Protein AF-W1Y873-F1 (afdb_monomer)

pLDDT: mean 76.22, std 14.28, range [38.91, 92.69]

Foldseek 3Di:
DDDDKDKDWDWDDDPPDIDIFIDIDNDPVVRVVVRVVSRVVVVVVVVVVVVVVVVVVVVVPVPPDPDPDDPPPPDPPDDDDDDADADDPVVQVVVCVVVVHPDGWHQHPVVSDIDD

Nearest PDB structures (foldseek):
  4hei-assembly1_A  TM=8.839E-01  e=2.328E-02  Vibrio cholerae O1 biovar El Tor str. N16961
  4wpy-assembly1_A-2  TM=5.599E-01  e=4.696E+00  Mycobacterium tuberculosis H37Rv
  4uc9-assembly4_D  TM=4.664E-01  e=4.409E+00  Human respiratory syncytial virus A2
  3vr4-assembly1_G  TM=3.375E-01  e=3.885E+00  Enterococcus hirae
  9brq-assembly1_7  TM=3.270E-01  e=3.885E+00  Mus musculus

Sequence (116 aa):
VVKDKSTIELTCFVDKIVLRGVETNDDMYAAIDLVIDKIVRQIHKHKTRLAKRFKKQEAFHPEALAAPVEEETIEVVKRKRFAVRPMDVEEAILQMNLIGHDFFMFFNAETESMNV

Radius of gyration: 30.74 Å; Cα contacts (8 Å, |Δi|>4): 98; chains: 1; bounding box: 72×43×72 Å

Organism: NCBI:txid408170

Mean predicted aligned error: 18.57 Å

Solvent-accessible surface area (backbone atoms only — not comparable to full-atom values): 7374 Å² total; per-residue (Å²): 131,94,77,60,74,41,69,50,77,49,78,47,82,53,98,92,45,78,47,76,32,77,34,73,27,71,46,62,67,64,28,51,55,53,34,50,51,50,47,52,51,49,50,52,53,51,52,53,51,49,53,49,50,54,50,52,61,55,56,76,53,87,80,73,89,83,71,77,97,65,82,84,71,83,72,82,88,73,86,84,86,75,89,79,57,74,39,52,72,69,58,49,52,53,53,24,62,75,72,69,48,99,69,51,79,41,29,32,63,88,74,77,40,82,46,103

Structure (mmCIF, N/CA/C/O backbone):
data_AF-W1Y873-F1
#
_entry.id   AF-W1Y873-F1
#
loop_
_atom_site.group_PDB
_atom_site.id
_atom_site.type_symbol
_atom_site.label_atom_id
_atom_site.label_alt_id
_atom_site.label_comp_id
_atom_site.label_asym_id
_atom_site.label_entity_id
_atom_site.label_seq_id
_atom_site.pdbx_PDB_ins_code
_atom_site.Cartn_x
_atom_site.Cartn_y
_atom_site.Cartn_z
_atom_site.occupancy
_atom_site.B_iso_or_equiv
_atom_site.auth_seq_id
_atom_site.auth_comp_id
_atom_site.auth_asym_id
_atom_site.auth_atom_id
_atom_site.pdbx_PDB_model_num
ATOM 1 N N . VAL A 1 1 ? 30.327 8.041 -31.253 1.00 42.03 1 VAL A N 1
ATOM 2 C CA . VAL A 1 1 ? 28.902 8.415 -31.097 1.00 42.03 1 VAL A CA 1
ATOM 3 C C . VAL A 1 1 ? 28.195 7.198 -30.529 1.00 42.03 1 VAL A C 1
ATOM 5 O O . VAL A 1 1 ? 28.066 6.221 -31.248 1.00 42.03 1 VAL A O 1
ATOM 8 N N . VAL A 1 2 ? 27.879 7.193 -29.232 1.00 49.47 2 VAL A N 1
ATOM 9 C CA . VAL A 1 2 ? 27.252 6.039 -28.561 1.00 49.47 2 VAL A CA 1
ATOM 10 C C . VAL A 1 2 ? 25.743 6.096 -28.834 1.00 49.47 2 VAL A C 1
ATOM 12 O O . VAL A 1 2 ? 24.996 6.736 -28.104 1.00 49.47 2 VAL A O 1
ATOM 15 N N . LYS A 1 3 ? 25.350 5.522 -29.970 1.00 62.31 3 LYS A N 1
ATOM 16 C CA . LYS A 1 3 ? 23.999 5.066 -30.337 1.00 62.31 3 LYS A CA 1
ATOM 17 C C . LYS A 1 3 ? 24.037 3.560 -30.029 1.00 62.31 3 LYS A C 1
ATOM 19 O O . LYS A 1 3 ? 25.010 2.937 -30.430 1.00 62.31 3 LYS A O 1
ATOM 24 N N . ASP A 1 4 ? 23.229 2.940 -29.181 1.00 66.19 4 ASP A N 1
ATOM 25 C CA . ASP A 1 4 ? 21.780 2.990 -29.046 1.00 66.19 4 ASP A CA 1
ATOM 26 C C . ASP A 1 4 ? 21.431 2.515 -27.627 1.00 66.19 4 ASP A C 1
ATOM 28 O O . ASP A 1 4 ? 21.537 1.333 -27.335 1.00 66.19 4 ASP A O 1
ATOM 32 N N . LYS A 1 5 ? 21.080 3.418 -26.707 1.00 70.00 5 LYS A N 1
ATOM 33 C CA . LYS A 1 5 ? 20.567 3.022 -25.386 1.00 70.00 5 LYS A CA 1
ATOM 34 C C . LYS A 1 5 ? 19.162 3.563 -25.224 1.00 70.00 5 LYS A C 1
ATOM 36 O O . LYS A 1 5 ? 18.971 4.749 -24.950 1.00 70.00 5 LYS A O 1
ATOM 41 N N . SER A 1 6 ? 18.182 2.695 -25.414 1.00 76.12 6 SER A N 1
ATOM 42 C CA . SER A 1 6 ? 16.776 2.987 -25.181 1.00 76.12 6 SER A CA 1
ATOM 43 C C . SER A 1 6 ? 16.507 2.943 -23.682 1.00 76.12 6 SER A C 1
ATOM 45 O O . SER A 1 6 ? 16.679 1.916 -23.031 1.00 76.12 6 SER A O 1
ATOM 47 N N . THR A 1 7 ? 16.105 4.082 -23.122 1.00 83.25 7 THR A N 1
ATOM 48 C CA . THR A 1 7 ? 15.682 4.178 -21.722 1.00 83.25 7 THR A CA 1
ATOM 49 C C . THR A 1 7 ? 14.170 4.305 -21.677 1.00 83.25 7 THR A C 1
ATOM 51 O O . THR A 1 7 ? 13.614 5.225 -22.274 1.00 83.25 7 THR A O 1
ATOM 54 N N . ILE A 1 8 ? 13.515 3.377 -20.988 1.00 85.25 8 ILE A N 1
ATOM 55 C CA . ILE A 1 8 ? 12.066 3.339 -20.810 1.00 85.25 8 ILE A CA 1
ATOM 56 C C . ILE A 1 8 ? 11.762 3.661 -19.354 1.00 85.25 8 ILE A C 1
ATOM 58 O O . ILE A 1 8 ? 12.303 3.047 -18.433 1.00 85.25 8 ILE A O 1
ATOM 62 N N . GLU A 1 9 ? 10.869 4.623 -19.163 1.00 88.69 9 GLU A N 1
ATOM 63 C CA . GLU A 1 9 ? 10.326 4.988 -17.866 1.00 88.69 9 GLU A CA 1
ATOM 64 C C . GLU A 1 9 ? 8.824 4.721 -17.856 1.00 88.69 9 GLU A C 1
ATOM 66 O O . GLU A 1 9 ? 8.082 5.212 -18.706 1.00 88.69 9 GLU A O 1
ATOM 71 N N . LEU A 1 10 ? 8.376 3.944 -16.874 1.00 88.00 10 LEU A N 1
ATOM 72 C CA . LEU A 1 10 ? 6.980 3.586 -16.704 1.00 88.00 10 LEU A CA 1
ATOM 73 C C . LEU A 1 10 ? 6.560 3.910 -15.274 1.00 88.00 10 LEU A C 1
ATOM 75 O O . LEU A 1 10 ? 7.106 3.378 -14.304 1.00 88.00 10 LEU A O 1
ATOM 79 N N . THR A 1 11 ? 5.591 4.816 -15.159 1.00 90.06 11 THR A N 1
ATOM 80 C CA . THR A 1 11 ? 4.989 5.224 -13.889 1.00 90.06 11 THR A CA 1
ATOM 81 C C . THR A 1 11 ? 3.507 4.872 -13.914 1.00 90.06 11 THR A C 1
ATOM 83 O O . THR A 1 11 ? 2.758 5.395 -14.735 1.00 90.06 11 THR A O 1
ATOM 86 N N . CYS A 1 12 ? 3.082 3.992 -13.012 1.00 86.69 12 CYS A N 1
ATOM 87 C CA . CYS A 1 12 ? 1.684 3.623 -12.822 1.00 86.69 12 CYS A CA 1
ATOM 88 C C . CYS A 1 12 ? 1.167 4.188 -11.501 1.00 86.69 12 CYS A C 1
ATOM 90 O O . CYS A 1 12 ? 1.754 3.966 -10.439 1.00 86.69 12 CYS A O 1
ATOM 92 N N . PHE A 1 13 ? 0.023 4.861 -11.569 1.00 86.44 13 PHE A N 1
ATOM 93 C CA . PHE A 1 13 ? -0.724 5.320 -10.406 1.00 86.44 13 PHE A CA 1
ATOM 94 C C . PHE A 1 13 ? -1.872 4.341 -10.156 1.00 86.44 13 PHE A C 1
ATOM 96 O O . PHE A 1 13 ? -2.758 4.211 -10.997 1.00 86.44 13 PHE A O 1
ATOM 103 N N . VAL A 1 14 ? -1.846 3.631 -9.028 1.00 81.25 14 VAL A N 1
ATOM 104 C CA . VAL A 1 14 ? -2.926 2.719 -8.619 1.00 81.25 14 VAL A CA 1
ATOM 105 C C . VAL A 1 14 ? -3.397 3.144 -7.236 1.00 81.25 14 VAL A C 1
ATOM 107 O O . VAL A 1 14 ? -2.657 2.988 -6.265 1.00 81.25 14 VAL A O 1
ATOM 110 N N . ASP A 1 15 ? -4.605 3.701 -7.151 1.00 78.88 15 ASP A N 1
ATOM 111 C CA . ASP A 1 15 ? -5.212 4.310 -5.958 1.00 78.88 15 ASP A CA 1
ATOM 112 C C . ASP A 1 15 ? -4.239 5.165 -5.123 1.00 78.88 15 ASP A C 1
ATOM 114 O O . ASP A 1 15 ? -4.079 6.361 -5.350 1.00 78.88 15 ASP A O 1
ATOM 118 N N . LYS A 1 16 ? -3.585 4.549 -4.131 1.00 76.50 16 LYS A N 1
ATOM 119 C CA . LYS A 1 16 ? -2.682 5.189 -3.158 1.00 76.50 16 LYS A CA 1
ATOM 120 C C . LYS A 1 16 ? -1.217 4.766 -3.308 1.00 76.50 16 LYS A C 1
ATOM 122 O O . LYS A 1 16 ? -0.395 5.072 -2.443 1.00 76.50 16 LYS A O 1
ATOM 127 N N . ILE A 1 17 ? -0.882 4.004 -4.344 1.00 79.88 17 ILE A N 1
ATOM 128 C CA . ILE A 1 17 ? 0.452 3.454 -4.578 1.00 79.88 17 ILE A CA 1
ATOM 129 C C . ILE A 1 17 ? 0.951 3.949 -5.933 1.00 79.88 17 ILE A C 1
ATOM 131 O O . ILE A 1 17 ? 0.298 3.777 -6.959 1.00 79.88 17 ILE A O 1
ATOM 135 N N . VAL A 1 18 ? 2.146 4.533 -5.921 1.00 87.50 18 VAL A N 1
ATOM 136 C CA . VAL A 1 18 ? 2.876 4.905 -7.132 1.00 87.50 18 VAL A CA 1
ATOM 137 C C . VAL A 1 18 ? 3.910 3.820 -7.403 1.00 87.50 18 VAL A C 1
ATOM 139 O O . VAL A 1 18 ? 4.773 3.560 -6.561 1.00 87.50 18 VAL A O 1
ATOM 142 N N . LEU A 1 19 ? 3.798 3.166 -8.555 1.00 87.38 19 LEU A N 1
ATOM 143 C CA . LEU A 1 19 ? 4.752 2.172 -9.037 1.00 87.38 19 LEU A CA 1
ATOM 144 C C . LEU A 1 19 ? 5.591 2.817 -10.135 1.00 87.38 19 LEU A C 1
ATOM 146 O O . LEU A 1 19 ? 5.041 3.370 -11.084 1.00 87.38 19 LEU A O 1
ATOM 150 N N . ARG A 1 20 ? 6.917 2.764 -10.003 1.00 88.88 20 ARG A N 1
ATOM 151 C CA . ARG A 1 20 ? 7.857 3.336 -10.976 1.00 88.88 20 ARG A CA 1
ATOM 152 C C . ARG A 1 20 ? 8.898 2.294 -11.352 1.00 88.88 20 ARG A C 1
ATOM 154 O O . ARG A 1 20 ? 9.509 1.678 -10.473 1.00 88.88 20 ARG A O 1
ATOM 161 N N . GLY A 1 21 ? 9.102 2.122 -12.650 1.00 88.06 21 GLY A N 1
ATOM 162 C CA . GLY A 1 21 ? 10.135 1.279 -13.237 1.00 88.06 21 GLY A CA 1
ATOM 163 C C . GLY A 1 21 ? 10.913 2.070 -14.279 1.00 88.06 21 GLY A C 1
ATOM 164 O O . GLY A 1 21 ? 10.318 2.697 -15.147 1.00 88.06 21 GLY A O 1
ATOM 165 N N . VAL A 1 22 ? 12.240 2.045 -14.171 1.00 88.88 22 VAL A N 1
ATOM 166 C CA . VAL A 1 22 ? 13.153 2.589 -15.181 1.00 88.88 22 VAL A CA 1
ATOM 167 C C . VAL A 1 22 ? 14.068 1.457 -15.620 1.00 88.88 22 VAL A C 1
ATOM 169 O O . VAL A 1 22 ? 14.629 0.761 -14.760 1.00 88.88 22 VAL A O 1
ATOM 172 N N . GLU A 1 23 ? 14.201 1.276 -16.928 1.00 88.62 23 GLU A N 1
ATOM 173 C CA . GLU A 1 23 ? 15.212 0.410 -17.531 1.00 88.62 23 GLU A CA 1
ATOM 174 C C . GLU A 1 23 ? 15.902 1.103 -18.689 1.00 88.62 23 GLU A C 1
ATOM 176 O O . GLU A 1 23 ? 15.287 1.866 -19.429 1.00 88.62 23 GLU A O 1
ATOM 181 N N . THR A 1 24 ? 17.176 0.774 -18.862 1.00 87.31 24 THR A N 1
ATOM 182 C CA . THR A 1 24 ? 17.968 1.167 -20.021 1.00 87.31 24 THR A CA 1
ATOM 183 C C . THR A 1 24 ? 18.510 -0.094 -20.662 1.00 87.31 24 THR A C 1
ATOM 185 O O . THR A 1 24 ? 19.181 -0.878 -19.992 1.00 87.31 24 THR A O 1
ATOM 188 N N . ASN A 1 25 ? 18.231 -0.285 -21.946 1.00 87.38 25 ASN A N 1
ATOM 189 C CA . ASN A 1 25 ? 18.737 -1.418 -22.705 1.00 87.38 25 ASN A CA 1
ATOM 190 C C . ASN A 1 25 ? 19.083 -1.002 -24.136 1.00 87.38 25 ASN A C 1
ATOM 192 O O . ASN A 1 25 ? 18.711 0.087 -24.577 1.00 87.38 25 ASN A O 1
ATOM 196 N N . ASP A 1 26 ? 19.796 -1.868 -24.843 1.00 84.81 26 ASP A N 1
ATOM 197 C CA . ASP A 1 26 ? 20.213 -1.605 -26.221 1.00 84.81 26 ASP A CA 1
ATOM 198 C C . ASP A 1 26 ? 19.079 -1.918 -27.228 1.00 84.81 26 ASP A C 1
ATOM 200 O O . ASP A 1 26 ? 19.005 -1.308 -28.291 1.00 84.81 26 ASP A O 1
ATOM 204 N N . ASP A 1 27 ? 18.140 -2.805 -26.860 1.00 85.56 27 ASP A N 1
ATOM 205 C CA . ASP A 1 27 ? 16.910 -3.111 -27.609 1.00 85.56 27 ASP A CA 1
ATOM 206 C C . ASP A 1 27 ? 15.658 -2.626 -26.853 1.00 85.56 27 ASP A C 1
ATOM 208 O O . ASP A 1 27 ? 15.460 -2.923 -25.669 1.00 85.56 27 ASP A O 1
ATOM 212 N N . MET A 1 28 ? 14.791 -1.887 -27.554 1.00 81.88 28 MET A N 1
ATOM 213 C CA . MET A 1 28 ? 13.539 -1.349 -27.022 1.00 81.88 28 MET A CA 1
ATOM 214 C C . MET A 1 28 ? 12.596 -2.460 -26.553 1.00 81.88 28 MET A C 1
ATOM 216 O O . MET A 1 28 ? 12.003 -2.328 -25.484 1.00 81.88 28 MET A O 1
ATOM 220 N N . TYR A 1 29 ? 12.453 -3.547 -27.314 1.00 87.75 29 TYR A N 1
ATOM 221 C CA . TYR A 1 29 ? 11.520 -4.619 -26.950 1.00 87.75 29 TYR A CA 1
ATOM 222 C C . TYR A 1 29 ? 11.993 -5.363 -25.700 1.00 87.75 29 TYR A C 1
ATOM 224 O O . TYR A 1 29 ? 11.219 -5.544 -24.761 1.00 87.75 29 TYR A O 1
ATOM 232 N N . ALA A 1 30 ? 13.293 -5.659 -25.619 1.00 87.75 30 ALA A N 1
ATOM 233 C CA . ALA A 1 30 ? 13.895 -6.219 -24.414 1.00 87.75 30 ALA A CA 1
ATOM 234 C C . ALA A 1 30 ? 13.758 -5.282 -23.198 1.00 87.75 30 ALA A C 1
ATOM 236 O O . ALA A 1 30 ? 13.560 -5.743 -22.073 1.00 87.75 30 ALA A O 1
ATOM 237 N N . ALA A 1 31 ? 13.845 -3.962 -23.393 1.00 88.00 31 ALA A N 1
ATOM 238 C CA . ALA A 1 31 ? 13.606 -2.999 -22.320 1.00 88.00 31 ALA A CA 1
ATOM 239 C C . ALA A 1 31 ? 12.145 -3.019 -21.831 1.00 88.00 31 ALA A C 1
ATOM 241 O O . ALA A 1 31 ? 11.920 -2.920 -20.626 1.00 88.00 31 ALA A O 1
ATOM 242 N N . ILE A 1 32 ? 11.161 -3.181 -22.725 1.00 88.62 32 ILE A N 1
ATOM 243 C CA . ILE A 1 32 ? 9.737 -3.264 -22.354 1.00 88.62 32 ILE A CA 1
ATOM 244 C C . ILE A 1 32 ? 9.493 -4.476 -21.453 1.00 88.62 32 ILE A C 1
ATOM 246 O O . ILE A 1 32 ? 8.913 -4.321 -20.375 1.00 88.62 32 ILE A O 1
ATOM 250 N N . ASP A 1 33 ? 9.988 -5.648 -21.846 1.00 90.69 33 ASP A N 1
ATOM 251 C CA . ASP A 1 33 ? 9.798 -6.884 -21.081 1.00 90.69 33 ASP A CA 1
ATOM 252 C C . ASP A 1 33 ? 10.406 -6.776 -19.672 1.00 90.69 33 ASP A C 1
ATOM 254 O O . ASP A 1 33 ? 9.761 -7.106 -18.673 1.00 90.69 33 ASP A O 1
ATOM 258 N N . LEU A 1 34 ? 11.612 -6.207 -19.561 1.00 90.38 34 LEU A N 1
ATOM 259 C CA . LEU A 1 34 ? 12.277 -5.992 -18.270 1.00 90.38 34 LEU A CA 1
ATOM 260 C C . LEU A 1 34 ? 11.530 -4.994 -17.369 1.00 90.38 34 LEU A C 1
ATOM 262 O O . LEU A 1 34 ? 11.436 -5.196 -16.151 1.00 90.38 34 LEU A O 1
ATOM 266 N N . VAL A 1 35 ? 10.972 -3.922 -17.941 1.00 91.69 35 VAL A N 1
ATOM 267 C CA . VAL A 1 35 ? 10.162 -2.955 -17.182 1.00 91.69 35 VAL A CA 1
ATOM 268 C C . VAL A 1 35 ? 8.873 -3.606 -16.682 1.00 91.69 35 VAL A C 1
ATOM 270 O O . VAL A 1 35 ? 8.508 -3.405 -15.518 1.00 91.69 35 VAL A O 1
ATOM 273 N N . ILE A 1 36 ? 8.206 -4.412 -17.513 1.00 90.81 36 ILE A N 1
ATOM 274 C CA . ILE A 1 36 ? 7.000 -5.154 -17.119 1.00 90.81 36 ILE A CA 1
ATOM 275 C C . ILE A 1 36 ? 7.321 -6.083 -15.943 1.00 90.81 36 ILE A C 1
ATOM 277 O O . ILE A 1 36 ? 6.633 -6.032 -14.918 1.00 90.81 36 ILE A O 1
ATOM 281 N N . ASP A 1 37 ? 8.414 -6.842 -16.018 1.00 92.69 37 ASP A N 1
ATOM 282 C CA . ASP A 1 37 ? 8.869 -7.716 -14.932 1.00 92.69 37 ASP A CA 1
ATOM 283 C C . ASP A 1 37 ? 9.140 -6.951 -13.626 1.00 92.69 37 ASP A C 1
ATOM 285 O O . ASP A 1 37 ? 8.751 -7.397 -12.535 1.00 92.69 37 ASP A O 1
ATOM 289 N N . LYS A 1 38 ? 9.766 -5.767 -13.704 1.00 90.62 38 LYS A N 1
ATOM 290 C CA . LYS A 1 38 ? 9.971 -4.886 -12.540 1.00 90.62 38 LYS A CA 1
ATOM 291 C C . LYS A 1 38 ? 8.644 -4.478 -11.897 1.00 90.62 38 LYS A C 1
ATOM 293 O O . LYS A 1 38 ? 8.524 -4.549 -10.668 1.00 90.62 38 LYS A O 1
ATOM 298 N N . ILE A 1 39 ? 7.649 -4.087 -12.691 1.00 91.00 39 ILE A N 1
ATOM 299 C CA . ILE A 1 39 ? 6.330 -3.676 -12.189 1.00 91.00 39 ILE A CA 1
ATOM 300 C C . ILE A 1 39 ? 5.572 -4.863 -11.589 1.00 91.00 39 ILE A C 1
ATOM 302 O O . ILE A 1 39 ? 5.059 -4.757 -10.473 1.00 91.00 39 ILE A O 1
ATOM 306 N N . VAL A 1 40 ? 5.569 -6.024 -12.249 1.00 91.62 40 VAL A N 1
ATOM 30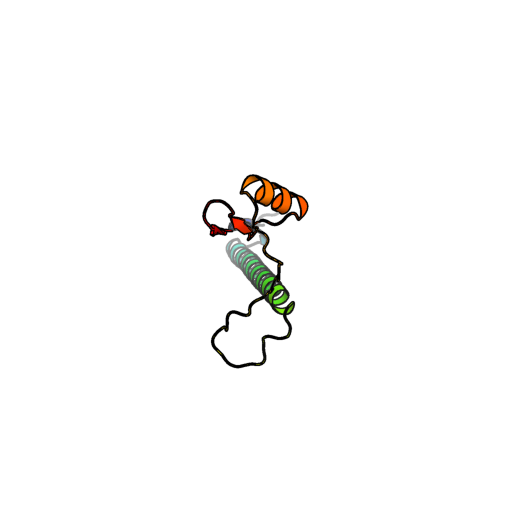7 C CA . VAL A 1 40 ? 4.925 -7.247 -11.739 1.00 91.62 40 VAL A CA 1
ATOM 308 C C . VAL A 1 40 ? 5.530 -7.667 -10.395 1.00 91.62 40 VAL A C 1
ATOM 310 O O . VAL A 1 40 ? 4.802 -7.983 -9.446 1.00 91.62 40 VAL A O 1
ATOM 313 N N . ARG A 1 41 ? 6.860 -7.598 -10.247 1.00 90.44 41 ARG A N 1
ATOM 314 C CA . ARG A 1 41 ? 7.529 -7.845 -8.956 1.00 90.44 41 ARG A CA 1
ATOM 315 C C . ARG A 1 41 ? 7.109 -6.841 -7.887 1.00 90.44 41 ARG A C 1
ATOM 317 O O . ARG A 1 41 ? 6.884 -7.243 -6.741 1.00 90.44 41 ARG A O 1
ATOM 324 N N . GLN A 1 42 ? 6.987 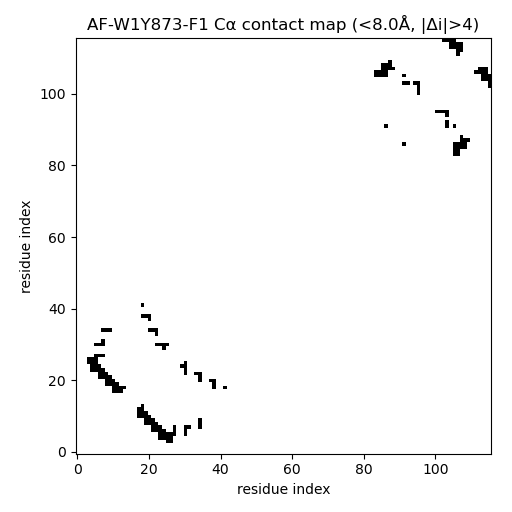-5.556 -8.230 1.00 88.31 42 GLN A N 1
ATOM 325 C CA . GLN A 1 42 ? 6.481 -4.555 -7.292 1.00 88.31 42 GLN A CA 1
ATOM 326 C C . GLN A 1 42 ? 5.042 -4.885 -6.864 1.00 88.31 42 GLN A C 1
ATOM 328 O O . GLN A 1 42 ? 4.769 -4.914 -5.663 1.00 88.31 42 GLN A O 1
ATOM 333 N N . ILE A 1 43 ? 4.152 -5.251 -7.791 1.00 89.06 43 ILE A N 1
ATOM 334 C CA . ILE A 1 43 ? 2.769 -5.650 -7.481 1.00 89.06 43 ILE A CA 1
ATOM 335 C C . ILE A 1 43 ? 2.745 -6.842 -6.515 1.00 89.06 43 ILE A C 1
ATOM 337 O O . ILE A 1 43 ? 2.080 -6.777 -5.478 1.00 89.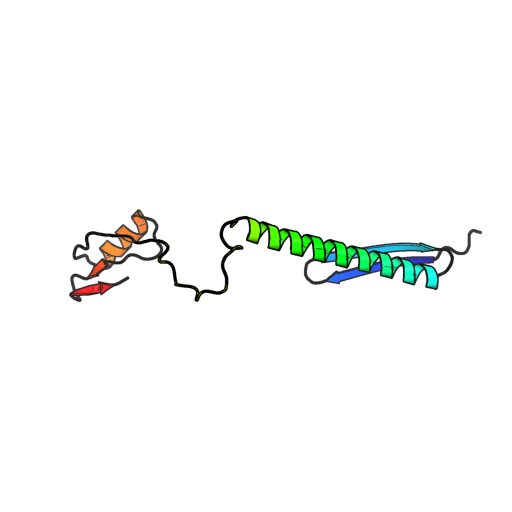06 43 ILE A O 1
ATOM 341 N N . HIS A 1 44 ? 3.517 -7.902 -6.772 1.00 90.00 44 HIS A N 1
ATOM 342 C CA . HIS A 1 44 ? 3.589 -9.057 -5.868 1.00 90.00 44 HIS A CA 1
ATOM 343 C C . HIS A 1 44 ? 4.147 -8.701 -4.482 1.00 90.00 44 HIS A C 1
ATOM 345 O O . HIS A 1 44 ? 3.615 -9.150 -3.459 1.00 90.00 44 HIS A O 1
ATOM 351 N N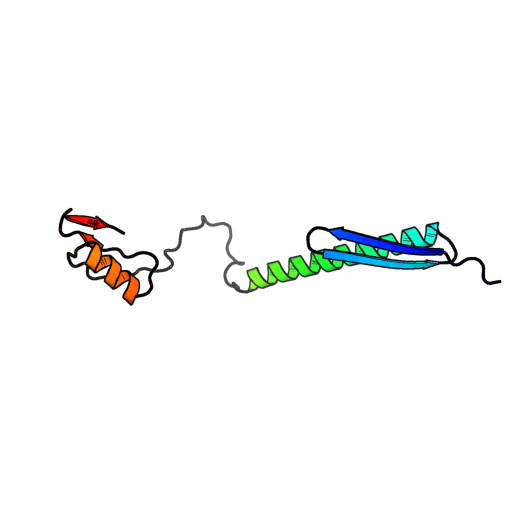 . LYS A 1 45 ? 5.179 -7.852 -4.406 1.00 88.12 45 LYS A N 1
ATOM 352 C CA . LYS A 1 45 ? 5.734 -7.370 -3.129 1.00 88.12 45 LYS A CA 1
ATOM 353 C C . LYS A 1 45 ? 4.711 -6.542 -2.349 1.00 88.12 45 LYS A C 1
ATOM 355 O O . LYS A 1 45 ? 4.598 -6.679 -1.131 1.00 88.12 45 LYS A O 1
ATOM 360 N N . HIS A 1 46 ? 3.934 -5.712 -3.037 1.00 85.81 46 HIS A N 1
ATOM 361 C CA . HIS A 1 46 ? 2.877 -4.921 -2.416 1.00 85.81 46 HIS A CA 1
ATOM 362 C C . HIS A 1 46 ? 1.696 -5.790 -1.965 1.00 85.81 46 HIS A C 1
ATOM 364 O O . HIS A 1 46 ? 1.257 -5.641 -0.823 1.00 85.81 46 HIS A O 1
ATOM 370 N N . LYS A 1 47 ? 1.258 -6.756 -2.783 1.00 86.12 47 LYS A N 1
ATOM 371 C CA . LYS A 1 47 ? 0.211 -7.733 -2.438 1.00 86.12 47 LYS A CA 1
ATOM 372 C C . LYS A 1 47 ? 0.590 -8.558 -1.207 1.00 86.12 47 LYS A C 1
ATOM 374 O O . LYS A 1 47 ? -0.190 -8.659 -0.266 1.00 86.12 47 LYS A O 1
ATOM 379 N N . THR A 1 48 ? 1.811 -9.092 -1.164 1.00 84.44 48 THR A N 1
ATOM 380 C CA . THR A 1 48 ? 2.304 -9.863 -0.008 1.00 84.44 48 THR A CA 1
ATOM 381 C C . THR A 1 48 ? 2.495 -8.994 1.236 1.00 84.44 48 THR A C 1
ATOM 383 O O . THR A 1 48 ? 2.200 -9.444 2.342 1.00 84.44 48 THR A O 1
ATOM 386 N N . ARG A 1 49 ? 2.931 -7.733 1.093 1.00 83.75 49 ARG A N 1
ATOM 387 C CA . ARG A 1 49 ? 3.026 -6.781 2.213 1.00 83.75 49 ARG A CA 1
ATOM 388 C C . ARG A 1 49 ? 1.655 -6.428 2.790 1.00 83.75 49 ARG A C 1
ATOM 390 O O . ARG A 1 49 ? 1.535 -6.348 4.009 1.00 83.75 49 ARG A O 1
ATOM 397 N N . LEU A 1 50 ? 0.647 -6.235 1.939 1.00 80.38 50 LEU A N 1
ATOM 398 C CA . LEU A 1 50 ? -0.741 -6.034 2.360 1.00 80.38 50 LEU A CA 1
ATOM 399 C C . LEU A 1 50 ? -1.261 -7.278 3.083 1.00 80.38 50 LEU A C 1
ATOM 401 O O . LEU A 1 50 ? -1.661 -7.167 4.236 1.00 80.38 50 LEU A O 1
ATOM 405 N N . ALA A 1 51 ? -1.130 -8.466 2.487 1.00 80.69 51 ALA A N 1
ATOM 406 C CA . ALA A 1 51 ? -1.553 -9.723 3.109 1.00 80.69 51 ALA A CA 1
ATOM 407 C C . ALA A 1 51 ? -0.886 -9.972 4.475 1.00 80.69 51 ALA A C 1
ATOM 409 O O . ALA A 1 51 ? -1.539 -10.431 5.404 1.00 80.69 51 ALA A O 1
ATOM 410 N N . LYS A 1 52 ? 0.399 -9.622 4.639 1.00 80.69 52 LYS A N 1
ATOM 411 C CA . LYS A 1 52 ? 1.089 -9.694 5.939 1.00 80.69 52 LYS A CA 1
ATOM 412 C C . LYS A 1 52 ? 0.561 -8.681 6.956 1.00 80.69 52 LYS A C 1
ATOM 414 O O . LYS A 1 52 ? 0.545 -8.995 8.139 1.00 80.69 52 LYS A O 1
ATOM 419 N N . ARG A 1 53 ? 0.164 -7.476 6.532 1.00 74.56 53 ARG A N 1
ATOM 420 C CA . ARG A 1 53 ? -0.451 -6.484 7.431 1.00 74.56 53 ARG A CA 1
ATOM 421 C C . ARG A 1 53 ? -1.826 -6.949 7.904 1.00 74.56 53 ARG A C 1
ATOM 423 O O . ARG A 1 53 ? -2.060 -6.900 9.103 1.00 74.56 53 ARG A O 1
ATOM 430 N N . PHE A 1 54 ? -2.651 -7.470 6.996 1.00 69.38 54 PHE A N 1
ATOM 431 C CA . PHE A 1 54 ? -3.952 -8.050 7.337 1.00 69.38 54 PHE A CA 1
ATOM 432 C C . PHE A 1 54 ? -3.804 -9.273 8.256 1.00 69.38 54 PHE A C 1
ATOM 434 O O . PHE A 1 54 ? -4.355 -9.267 9.350 1.00 69.38 54 PHE A O 1
ATOM 441 N N . LYS A 1 55 ? -2.924 -10.231 7.925 1.00 68.69 55 LYS A N 1
ATOM 442 C CA . LYS A 1 55 ? -2.638 -11.383 8.803 1.00 68.69 55 LYS A CA 1
ATOM 443 C C . LYS A 1 55 ? -2.056 -11.000 10.159 1.00 68.69 55 LYS A C 1
ATOM 445 O O . LYS A 1 55 ? -2.282 -11.706 11.127 1.00 68.69 55 LYS A O 1
ATOM 450 N N . LYS A 1 56 ? -1.263 -9.926 10.257 1.00 63.31 56 LYS A N 1
A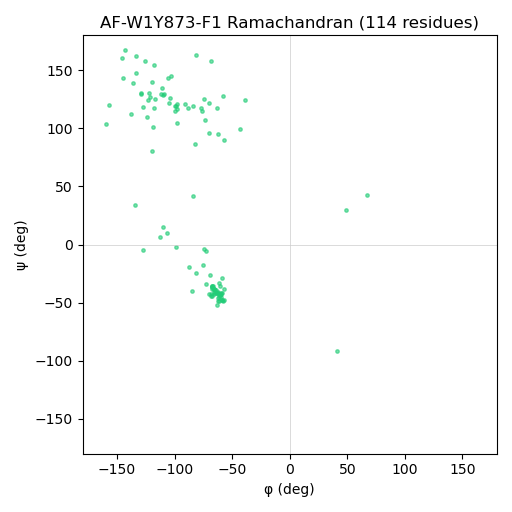TOM 451 C CA . LYS A 1 56 ? -0.723 -9.472 11.547 1.00 63.31 56 LYS A CA 1
ATOM 452 C C . LYS A 1 56 ? -1.807 -8.819 12.405 1.00 63.31 56 LYS A C 1
ATOM 454 O O . LYS A 1 56 ? -1.749 -8.972 13.613 1.00 63.31 56 LYS A O 1
ATOM 459 N N . GLN A 1 57 ? -2.771 -8.131 11.791 1.00 58.25 57 GLN A N 1
ATOM 460 C CA . GLN A 1 57 ? -3.970 -7.634 12.469 1.00 58.25 57 GLN A CA 1
ATOM 461 C C . GLN A 1 57 ? -4.848 -8.786 12.975 1.00 58.25 57 GLN A C 1
ATOM 463 O O . GLN A 1 57 ? -5.278 -8.743 14.119 1.00 58.25 57 GLN A O 1
ATOM 468 N N . GLU A 1 58 ? -5.024 -9.842 12.180 1.00 54.88 58 GLU A N 1
ATOM 469 C CA . GLU A 1 58 ? -5.719 -11.068 12.607 1.00 54.88 58 GLU A CA 1
ATOM 470 C C . GLU A 1 58 ? -4.932 -11.841 13.685 1.00 54.88 58 GLU A C 1
ATOM 472 O O . GLU A 1 58 ? -5.510 -12.353 14.636 1.00 54.88 58 GLU A O 1
ATOM 477 N N . ALA A 1 59 ? -3.597 -11.867 13.608 1.00 53.19 59 ALA A N 1
ATOM 478 C CA . ALA A 1 59 ? -2.734 -12.548 14.580 1.00 53.19 59 ALA A CA 1
ATOM 479 C C . ALA A 1 59 ? -2.628 -11.846 15.948 1.00 53.19 59 ALA A C 1
ATOM 481 O O . ALA A 1 59 ? -2.018 -12.403 16.860 1.00 53.19 59 ALA A O 1
ATOM 482 N N . PHE A 1 60 ? -3.206 -10.650 16.119 1.00 52.94 60 PHE A N 1
ATOM 483 C CA . PHE A 1 60 ? -3.390 -10.055 17.449 1.00 52.94 60 PHE A CA 1
ATOM 484 C C . PHE A 1 60 ? -4.533 -10.717 18.250 1.00 52.94 60 PHE A C 1
ATOM 486 O O . PHE A 1 60 ? -4.665 -10.418 19.433 1.00 52.94 60 PHE A O 1
ATOM 493 N N . HIS A 1 61 ? -5.271 -11.673 17.666 1.00 47.81 61 HIS A N 1
ATOM 494 C CA . HIS A 1 61 ? -6.173 -12.589 18.378 1.00 47.81 61 HIS A CA 1
ATOM 495 C C . HIS A 1 61 ? -5.746 -14.057 18.179 1.00 47.81 61 HIS A C 1
ATOM 497 O O . HIS A 1 61 ? -6.317 -14.773 17.355 1.00 47.81 61 HIS A O 1
ATOM 503 N N . PRO A 1 62 ? -4.738 -14.554 18.919 1.00 44.66 6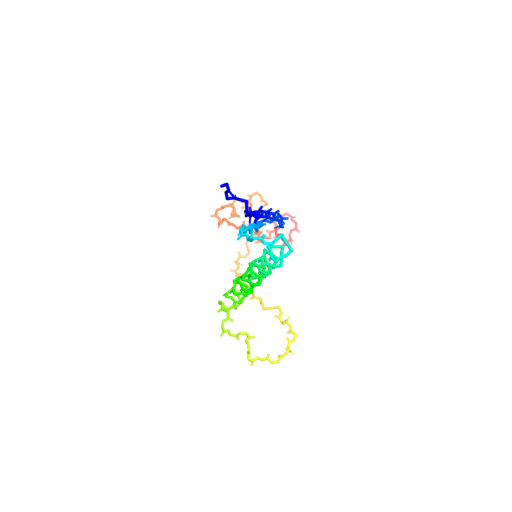2 PRO A N 1
ATOM 504 C CA . PRO A 1 62 ? -4.241 -15.920 18.786 1.00 44.66 62 PRO A CA 1
ATOM 505 C C . PRO A 1 62 ? -5.080 -16.919 19.604 1.00 44.66 62 PRO A C 1
ATOM 507 O O . PRO A 1 62 ? -4.524 -17.795 20.255 1.00 44.66 62 PRO A O 1
ATOM 510 N N . GLU A 1 63 ? -6.406 -16.786 19.595 1.00 46.22 63 GLU A N 1
ATOM 511 C CA . GLU A 1 63 ? -7.315 -17.720 20.285 1.00 46.22 63 GLU A CA 1
ATOM 512 C C . GLU A 1 63 ? -8.427 -18.262 19.362 1.00 46.22 63 GLU A C 1
ATOM 514 O O . GLU A 1 63 ? -9.150 -19.174 19.736 1.00 46.22 63 GLU A O 1
ATOM 519 N N . ALA A 1 64 ? -8.519 -17.786 18.111 1.00 47.88 64 ALA A N 1
ATOM 520 C CA . ALA A 1 64 ? -9.663 -18.050 17.225 1.00 47.88 64 ALA A CA 1
ATOM 521 C C . ALA A 1 64 ? -9.417 -19.041 16.062 1.00 47.88 64 ALA A C 1
ATOM 523 O O . ALA A 1 64 ? -10.250 -19.149 15.170 1.00 47.88 64 ALA A O 1
ATOM 524 N N . LEU A 1 65 ? -8.286 -19.758 16.007 1.00 48.78 65 LEU A N 1
ATOM 525 C CA . LEU A 1 65 ? -7.930 -20.587 14.833 1.00 48.78 65 LEU A CA 1
ATOM 526 C C . LEU A 1 65 ? -7.978 -22.111 15.054 1.00 48.78 65 LEU A C 1
ATOM 528 O O . LEU A 1 65 ? -7.471 -22.856 14.218 1.00 48.78 65 LEU A O 1
ATOM 532 N N . ALA A 1 66 ? -8.600 -22.595 16.134 1.00 47.09 66 ALA A N 1
ATOM 533 C CA . ALA A 1 66 ? -8.702 -24.034 16.416 1.00 47.09 66 ALA A CA 1
ATOM 534 C C . ALA A 1 66 ? -10.102 -24.517 16.848 1.00 47.09 66 ALA A C 1
ATOM 536 O O . ALA A 1 66 ? -10.200 -25.464 17.625 1.00 47.09 66 ALA A O 1
ATOM 537 N N . ALA A 1 67 ? -11.180 -23.924 16.329 1.00 38.91 67 ALA A N 1
ATOM 538 C CA . ALA A 1 67 ? -12.528 -24.481 16.475 1.00 38.91 67 ALA A CA 1
ATOM 539 C C . ALA A 1 67 ? -13.301 -24.409 15.142 1.00 38.91 67 ALA A C 1
ATOM 541 O O . ALA A 1 67 ? -13.149 -23.429 14.408 1.00 38.91 67 ALA A O 1
ATOM 542 N N . PRO A 1 68 ? -14.064 -25.461 14.781 1.00 41.66 68 PRO A N 1
ATOM 543 C CA . PRO A 1 68 ? -14.889 -25.470 13.581 1.00 41.66 68 PRO A CA 1
ATOM 544 C C . PRO A 1 68 ? -16.043 -24.473 13.733 1.00 41.66 68 PRO A C 1
ATOM 546 O O . PRO A 1 68 ? -16.405 -24.105 14.841 1.00 41.66 68 PRO A O 1
ATOM 549 N N . VAL A 1 69 ? -16.590 -24.050 12.594 1.00 50.88 69 VAL A N 1
ATOM 550 C CA . VAL A 1 69 ? -17.713 -23.115 12.437 1.00 50.88 69 VAL A CA 1
ATOM 551 C C . VAL A 1 69 ? -18.842 -23.415 13.436 1.00 50.88 69 VAL A C 1
ATOM 553 O O . VAL A 1 69 ? -19.655 -24.304 13.197 1.00 50.88 69 VAL A O 1
ATOM 556 N N . GLU A 1 70 ? -18.898 -22.659 14.529 1.00 44.88 70 GLU A N 1
ATOM 557 C CA . GLU A 1 70 ? -20.065 -22.540 15.400 1.00 44.88 70 GLU A CA 1
ATOM 558 C C . GLU A 1 70 ? -20.617 -21.126 15.223 1.00 44.88 70 GLU A C 1
ATOM 560 O O . GLU A 1 70 ? -19.857 -20.162 15.123 1.00 44.88 70 GLU A O 1
ATOM 565 N N . GLU A 1 71 ? -21.940 -21.036 15.084 1.00 51.84 71 GLU A N 1
ATOM 566 C CA . GLU A 1 71 ? -22.709 -19.798 14.970 1.00 51.84 71 GLU A CA 1
ATOM 567 C C . GLU A 1 71 ? -22.133 -18.738 15.913 1.00 51.84 71 GLU A C 1
ATOM 569 O O . GLU A 1 71 ? -21.990 -19.002 17.105 1.00 51.84 71 GLU A O 1
ATOM 574 N N . GLU A 1 72 ? -21.773 -17.564 15.382 1.00 51.78 72 GLU A N 1
ATOM 575 C CA . GLU A 1 72 ? -21.275 -16.437 16.173 1.00 51.78 72 GLU A CA 1
ATOM 576 C C . GLU A 1 72 ? -22.317 -16.073 17.236 1.00 51.78 72 GLU A C 1
ATOM 578 O O . GLU A 1 72 ? -23.234 -15.277 17.018 1.00 51.78 72 GLU A O 1
ATOM 583 N N . THR A 1 73 ? -22.200 -16.692 18.408 1.00 58.25 73 THR A N 1
ATOM 584 C CA . THR A 1 73 ? -22.946 -16.278 19.581 1.00 58.25 73 THR A CA 1
ATOM 585 C C . THR A 1 73 ? -22.467 -14.871 19.897 1.00 58.25 73 THR A C 1
ATOM 587 O O . THR A 1 73 ? -21.283 -14.622 20.104 1.00 58.25 73 THR A O 1
ATOM 590 N N . ILE A 1 74 ? -23.391 -13.917 19.832 1.00 60.91 74 ILE A N 1
ATOM 591 C CA . ILE A 1 74 ? -23.129 -12.513 20.128 1.00 60.91 74 ILE A CA 1
ATOM 592 C C . ILE A 1 74 ? -22.700 -12.447 21.598 1.00 60.91 74 ILE A C 1
ATOM 594 O O . ILE A 1 74 ? -23.536 -12.436 22.506 1.00 60.91 74 ILE A O 1
ATOM 598 N N . GLU A 1 75 ? -21.393 -12.454 21.851 1.00 65.44 75 GLU A N 1
ATOM 599 C CA . GLU A 1 75 ? -20.860 -12.368 23.202 1.00 65.44 75 GLU A CA 1
ATOM 600 C C . GLU A 1 75 ? -21.097 -10.958 23.750 1.00 65.44 75 GLU A C 1
ATOM 602 O O . GLU A 1 75 ? -20.673 -9.946 23.187 1.00 65.44 75 GLU A O 1
ATOM 607 N N . VAL A 1 76 ? -21.804 -10.869 24.877 1.00 61.91 76 VAL A N 1
ATOM 608 C CA . VAL A 1 76 ? -22.064 -9.593 25.548 1.00 61.91 76 VAL A CA 1
ATOM 609 C C . VAL A 1 76 ? -20.755 -9.072 26.146 1.00 61.91 76 VAL A C 1
ATOM 611 O O . VAL A 1 76 ? -20.383 -9.420 27.265 1.00 61.91 76 VAL A O 1
ATOM 614 N N . VAL A 1 77 ? -20.083 -8.188 25.405 1.00 67.12 77 VAL A N 1
ATOM 615 C CA . VAL A 1 77 ? -18.737 -7.660 25.703 1.00 67.12 77 VAL A CA 1
ATOM 616 C C . VAL A 1 77 ? -18.648 -6.947 27.060 1.00 67.12 77 VAL A C 1
ATOM 618 O O . VAL A 1 77 ? -17.590 -6.912 27.688 1.00 67.12 77 VAL A O 1
ATOM 621 N N . LYS A 1 78 ? -19.743 -6.345 27.546 1.00 63.72 78 LYS A N 1
ATOM 622 C CA . LYS A 1 78 ? -19.726 -5.600 28.813 1.00 63.72 78 LYS A CA 1
ATOM 623 C C . LYS A 1 78 ? -21.109 -5.492 29.444 1.00 63.72 78 LYS A C 1
ATOM 625 O O . LYS A 1 78 ? -22.007 -4.866 28.892 1.00 63.72 78 LYS A O 1
ATOM 630 N N . ARG A 1 79 ? -21.263 -6.023 30.660 1.00 68.12 79 ARG A N 1
ATOM 631 C CA . ARG A 1 79 ? -22.473 -5.849 31.478 1.00 68.12 79 ARG A CA 1
ATOM 632 C C . ARG A 1 79 ? -22.247 -4.730 32.495 1.00 68.12 79 ARG A C 1
ATOM 634 O O . ARG A 1 79 ? -21.551 -4.936 33.487 1.00 68.12 79 ARG A O 1
ATOM 641 N N . LYS A 1 80 ? -22.832 -3.550 32.271 1.00 65.12 80 LYS A N 1
ATOM 642 C CA . LYS A 1 80 ? -22.846 -2.473 33.274 1.00 65.12 80 LYS A CA 1
ATOM 643 C C . LYS A 1 80 ? -24.101 -2.604 34.141 1.00 65.12 80 LYS A C 1
ATOM 645 O O . LYS A 1 80 ? -25.211 -2.588 33.623 1.00 65.12 80 LYS A O 1
ATOM 650 N N . ARG A 1 81 ? -23.925 -2.770 35.454 1.00 68.06 81 ARG A N 1
ATOM 651 C CA . ARG A 1 81 ? -25.017 -2.731 36.438 1.00 68.06 81 ARG A CA 1
ATOM 652 C C . ARG A 1 81 ? -25.022 -1.349 37.079 1.00 68.06 81 ARG A C 1
ATOM 654 O O . ARG A 1 81 ? -24.036 -0.984 37.710 1.00 68.06 81 ARG A O 1
ATOM 661 N N . PHE A 1 82 ? -26.115 -0.612 36.928 1.00 68.00 82 PHE A N 1
ATOM 662 C CA . PHE A 1 82 ? -26.321 0.676 37.584 1.00 68.00 82 PHE A CA 1
ATOM 663 C C . PHE A 1 82 ? -27.554 0.597 38.478 1.00 68.00 82 PHE A C 1
ATOM 665 O O . PHE A 1 82 ? -28.548 -0.030 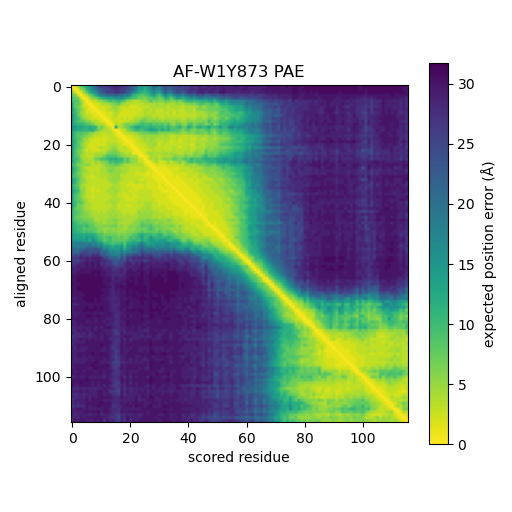38.116 1.00 68.00 82 PHE A O 1
ATOM 672 N N . ALA A 1 83 ? -27.477 1.213 39.658 1.00 68.94 83 ALA A N 1
ATOM 673 C CA . ALA A 1 83 ? -28.651 1.445 40.484 1.00 68.94 83 ALA A CA 1
ATOM 674 C C . ALA A 1 83 ? -29.458 2.570 39.833 1.00 68.94 83 ALA A C 1
ATOM 676 O O . ALA A 1 83 ? -29.036 3.725 39.843 1.00 68.94 83 ALA A O 1
ATOM 677 N N . VAL A 1 84 ? -30.585 2.208 39.229 1.00 69.69 84 VAL A N 1
ATOM 678 C CA . VAL A 1 84 ? -31.447 3.152 38.528 1.00 69.69 84 VAL A CA 1
ATOM 679 C C . VAL A 1 84 ? -32.234 3.945 39.568 1.00 69.69 84 VAL A C 1
ATOM 681 O O . VAL A 1 84 ? -33.024 3.374 40.319 1.00 69.69 84 VAL A O 1
ATOM 684 N N . ARG A 1 85 ? -31.984 5.253 39.646 1.00 78.31 85 ARG A N 1
ATOM 685 C CA . ARG A 1 85 ? -32.815 6.193 40.406 1.00 78.31 85 ARG A CA 1
ATOM 686 C C . ARG A 1 85 ? -33.644 7.014 39.417 1.00 78.31 85 ARG A C 1
ATOM 688 O O . ARG A 1 85 ? -33.101 7.337 38.358 1.00 78.31 85 ARG A O 1
ATOM 695 N N . PRO A 1 86 ? -34.904 7.353 39.741 1.00 81.44 86 PRO A N 1
ATOM 696 C CA . PRO A 1 86 ? -35.672 8.299 38.944 1.00 81.44 86 PRO A CA 1
ATOM 697 C C . PRO A 1 86 ? -34.935 9.636 38.878 1.00 81.44 86 PRO A C 1
ATOM 699 O O . PRO A 1 86 ? -34.538 10.156 39.922 1.00 81.44 86 PRO A O 1
ATOM 702 N N . MET A 1 87 ? -34.725 10.151 37.671 1.00 84.50 87 MET A N 1
ATOM 703 C CA . MET A 1 87 ? -34.096 11.450 37.425 1.00 84.50 87 MET A CA 1
ATOM 704 C C . MET A 1 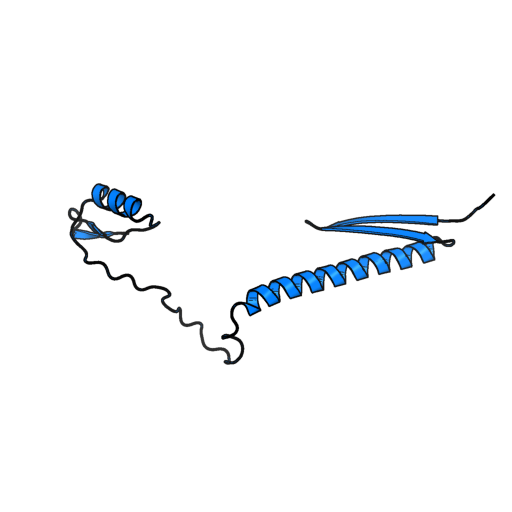87 ? -34.709 12.108 36.189 1.00 84.50 87 MET A C 1
ATOM 706 O O . MET A 1 87 ? -35.332 11.433 35.365 1.00 84.50 87 MET A O 1
ATOM 710 N N . ASP A 1 88 ? -34.542 13.421 36.081 1.00 87.38 88 ASP A N 1
ATOM 711 C CA . ASP A 1 88 ? -34.990 14.190 34.921 1.00 87.38 88 ASP A CA 1
ATOM 712 C C . ASP A 1 88 ? -33.981 14.100 33.757 1.00 87.38 88 ASP A C 1
ATOM 714 O O . ASP A 1 88 ? -32.817 13.725 33.939 1.00 87.38 88 ASP A O 1
ATOM 718 N N . VAL A 1 89 ? -34.419 14.447 32.546 1.00 85.50 89 VAL A N 1
ATOM 719 C CA . VAL A 1 89 ? -33.614 14.399 31.318 1.00 85.50 89 VAL A CA 1
ATOM 720 C C . VAL A 1 89 ? -32.373 15.287 31.434 1.00 85.50 89 VAL A C 1
ATOM 722 O O . VAL A 1 89 ? -31.278 14.874 31.048 1.00 85.50 89 VAL A O 1
ATOM 725 N N . GLU A 1 90 ? -32.506 16.486 32.005 1.00 85.75 90 GLU A N 1
ATOM 726 C CA . GLU A 1 90 ? -31.374 17.402 32.194 1.00 85.75 90 GLU A CA 1
ATOM 727 C C . GLU A 1 90 ? -30.333 16.841 33.177 1.00 85.75 90 GLU A C 1
ATOM 729 O O . GLU A 1 90 ? -29.123 16.944 32.948 1.00 85.75 90 GLU A O 1
ATOM 734 N N . GLU A 1 91 ? -30.793 16.178 34.241 1.00 84.69 91 GLU A N 1
ATOM 735 C CA . GLU A 1 91 ? -29.923 15.528 35.223 1.00 84.69 91 GLU A CA 1
ATOM 736 C C . GLU A 1 91 ? -29.183 14.329 34.605 1.00 84.69 91 GLU A C 1
ATOM 738 O O . GLU A 1 91 ? -27.983 14.145 34.842 1.00 84.69 91 GLU A O 1
ATOM 743 N N . ALA A 1 92 ? -29.857 13.562 33.744 1.00 85.19 92 ALA A N 1
ATOM 744 C CA . ALA A 1 92 ? -29.251 12.464 32.999 1.00 85.19 92 ALA A CA 1
ATOM 745 C C . ALA A 1 92 ? -28.153 12.949 32.032 1.00 85.19 92 ALA A C 1
ATOM 747 O O . ALA A 1 92 ? -27.076 12.348 31.978 1.00 85.19 92 ALA A O 1
ATOM 748 N N . ILE A 1 93 ? -28.367 14.070 31.328 1.00 85.31 93 ILE A N 1
ATOM 749 C CA . ILE A 1 93 ? -27.358 14.681 30.439 1.00 85.31 93 ILE A CA 1
ATOM 750 C C . ILE A 1 93 ? -26.120 15.110 31.235 1.00 85.31 93 ILE A C 1
ATOM 752 O O . ILE A 1 93 ? -24.983 14.884 30.807 1.00 85.31 93 ILE A O 1
ATOM 756 N N . LEU A 1 94 ? -26.317 15.706 32.412 1.00 86.62 94 LEU A N 1
ATOM 757 C CA . LEU A 1 94 ? -25.210 16.105 33.276 1.00 86.62 94 LEU A CA 1
ATOM 758 C C . LEU A 1 94 ? -24.383 14.890 33.725 1.00 86.62 94 LEU A C 1
ATOM 760 O O . LEU A 1 94 ? -23.153 14.917 33.636 1.00 86.62 94 LEU A O 1
ATOM 764 N N . GLN A 1 95 ? -25.038 13.807 34.157 1.00 83.50 95 GLN A N 1
ATOM 765 C CA . GLN A 1 95 ? -24.344 12.578 34.558 1.00 83.50 95 GLN A CA 1
ATOM 766 C C . GLN A 1 95 ? -23.637 11.890 33.382 1.00 83.50 95 GLN A C 1
ATOM 768 O O . GLN A 1 95 ? -22.508 11.416 33.544 1.00 83.50 95 GLN A O 1
ATOM 773 N N . MET A 1 96 ? -24.241 11.894 32.191 1.00 86.00 96 MET A N 1
ATOM 774 C CA . MET A 1 96 ? -23.620 11.398 30.959 1.00 86.00 96 MET A CA 1
ATOM 775 C C . MET A 1 96 ? -22.302 12.130 30.661 1.00 86.00 96 MET A C 1
ATOM 777 O O . MET A 1 96 ? -21.273 11.487 30.434 1.00 86.00 96 MET A O 1
ATOM 781 N N . ASN A 1 97 ? -22.313 13.464 30.745 1.00 84.75 97 ASN A N 1
ATOM 782 C CA . ASN A 1 97 ? -21.143 14.305 30.486 1.00 84.75 97 ASN A CA 1
ATOM 783 C C . ASN A 1 97 ? -20.036 14.133 31.538 1.00 84.75 97 ASN A C 1
ATOM 785 O O . ASN A 1 97 ? -18.857 14.136 31.189 1.00 84.75 97 ASN A O 1
ATOM 789 N N . LEU A 1 98 ? -20.395 13.948 32.814 1.00 84.19 98 LEU A N 1
ATOM 790 C CA . LEU A 1 98 ? -19.426 13.731 33.898 1.00 84.19 98 LEU A CA 1
ATOM 791 C C . LEU A 1 98 ? -18.683 12.397 33.770 1.00 84.19 98 LEU A C 1
ATOM 793 O O . LEU A 1 98 ? -17.508 12.308 34.123 1.00 84.19 98 LEU A O 1
ATOM 797 N N . ILE A 1 99 ? -19.365 11.358 33.284 1.00 81.06 99 ILE A N 1
ATOM 798 C CA . ILE A 1 99 ? -18.778 10.024 33.105 1.00 81.06 99 ILE A CA 1
ATOM 799 C C . ILE A 1 99 ? -18.104 9.899 31.723 1.00 81.06 99 ILE A C 1
ATOM 801 O O . ILE A 1 99 ? -17.248 9.035 31.530 1.00 81.06 99 ILE A O 1
ATOM 805 N N . GLY A 1 100 ? -18.449 10.772 30.769 1.00 80.25 100 GLY A N 1
ATOM 806 C CA . GLY A 1 100 ? -17.916 10.746 29.406 1.00 80.25 100 GLY A CA 1
ATOM 807 C C . GLY A 1 100 ? -18.380 9.514 28.628 1.00 80.25 100 GLY A C 1
ATOM 808 O O . GLY A 1 100 ? -17.576 8.843 27.981 1.00 80.25 100 GLY A O 1
ATOM 809 N N . HIS A 1 101 ? -19.658 9.152 28.755 1.00 82.00 101 HIS A N 1
ATOM 810 C CA . HIS A 1 101 ? -20.267 8.059 27.994 1.00 82.00 101 HIS A CA 1
ATOM 811 C C . HIS A 1 101 ? -21.126 8.595 26.846 1.00 82.00 101 HIS A C 1
ATOM 813 O O . HIS A 1 101 ? -21.790 9.608 27.007 1.00 82.00 101 HIS A O 1
ATOM 819 N N . ASP A 1 102 ? -21.151 7.878 25.718 1.00 79.56 102 ASP A N 1
ATOM 820 C CA . ASP A 1 102 ? -21.949 8.250 24.536 1.00 79.56 102 ASP A CA 1
ATOM 821 C C . ASP A 1 102 ? -23.455 7.972 24.705 1.00 79.56 102 ASP A C 1
ATOM 823 O O . ASP A 1 102 ? -24.272 8.478 23.943 1.00 79.56 102 ASP A O 1
ATOM 827 N N . PHE A 1 103 ? -23.821 7.136 25.681 1.00 78.00 103 PHE A N 1
ATOM 828 C CA . PHE A 1 103 ? -25.199 6.776 26.011 1.00 78.00 103 PHE A CA 1
ATOM 829 C C . PHE A 1 103 ? -25.348 6.596 27.525 1.00 78.00 103 PHE A C 1
ATOM 831 O O . PHE A 1 103 ? -24.443 6.063 28.188 1.00 78.00 103 PHE A O 1
ATOM 838 N N . PHE A 1 104 ? -26.488 7.007 28.082 1.00 82.06 104 PHE A N 1
ATOM 839 C CA . PHE A 1 104 ? -26.750 6.931 29.517 1.00 82.06 104 PHE A CA 1
ATOM 840 C C . PHE A 1 104 ? -28.176 6.456 29.776 1.00 82.06 104 PHE A C 1
ATOM 842 O O . PHE A 1 104 ? -29.143 7.154 29.516 1.00 82.06 104 PHE A O 1
ATOM 849 N N . MET A 1 105 ? -28.298 5.248 30.325 1.00 82.06 105 MET A N 1
ATOM 850 C CA . MET A 1 105 ? -29.596 4.656 30.616 1.00 82.06 105 MET A CA 1
ATOM 851 C C . MET A 1 105 ? -30.120 5.148 31.965 1.00 82.06 105 MET A C 1
ATOM 853 O O . MET A 1 105 ? -29.499 4.883 32.999 1.00 82.06 105 MET A O 1
ATOM 857 N N . PHE A 1 106 ? -31.272 5.812 31.961 1.00 84.94 106 PHE A N 1
ATOM 858 C CA . PHE A 1 106 ? -31.911 6.354 33.158 1.00 84.94 106 PHE A CA 1
ATOM 859 C C . PHE A 1 106 ? -33.406 6.028 33.196 1.00 84.94 106 PHE A C 1
ATOM 861 O O . PHE A 1 106 ? -34.013 5.648 32.194 1.00 84.94 106 PHE A O 1
ATOM 868 N N . PHE A 1 107 ? -33.999 6.139 34.382 1.00 83.81 107 PHE A N 1
ATOM 869 C CA . PHE A 1 107 ? -35.445 6.055 34.550 1.00 83.81 107 PHE A CA 1
ATOM 870 C C . PHE A 1 107 ? -35.993 7.469 34.622 1.00 83.81 107 PHE A C 1
ATOM 872 O O . PHE A 1 107 ? -35.637 8.218 35.535 1.00 83.81 107 PHE A O 1
ATOM 879 N N . ASN A 1 108 ? -36.818 7.828 33.647 1.00 83.62 108 ASN A N 1
ATOM 880 C CA . ASN A 1 108 ? -37.420 9.146 33.588 1.00 83.62 108 ASN A CA 1
ATOM 881 C C . ASN A 1 108 ? -38.535 9.242 34.641 1.00 83.62 108 ASN A C 1
ATOM 883 O O . ASN A 1 108 ? -39.441 8.406 34.673 1.00 83.62 108 ASN A O 1
ATOM 887 N N . ALA A 1 109 ? -38.453 10.253 35.506 1.00 81.94 109 ALA A N 1
ATOM 888 C CA . ALA A 1 109 ? -39.441 10.499 36.551 1.00 81.94 109 ALA A CA 1
ATOM 889 C C . ALA A 1 109 ? -40.809 10.966 36.011 1.00 81.94 109 ALA A C 1
ATOM 891 O O . ALA A 1 109 ? -41.818 10.731 36.668 1.00 81.94 109 ALA A O 1
ATOM 892 N N . GLU A 1 110 ? -40.861 11.593 34.833 1.00 80.62 110 GLU A N 1
ATOM 893 C CA . GLU A 1 110 ? -42.103 12.098 34.230 1.00 80.62 110 GLU A CA 1
ATOM 894 C C . GLU A 1 110 ? -42.860 11.026 33.446 1.00 80.62 110 GLU A C 1
ATOM 896 O O . GLU A 1 110 ? -44.087 10.966 33.486 1.00 80.62 110 GLU A O 1
ATOM 901 N N . THR A 1 111 ? -42.132 10.184 32.709 1.00 78.94 111 THR A N 1
ATOM 902 C CA . THR A 1 111 ? -42.733 9.167 31.831 1.00 78.94 111 THR A CA 1
ATOM 903 C C . THR A 1 111 ? -42.774 7.777 32.457 1.00 78.94 11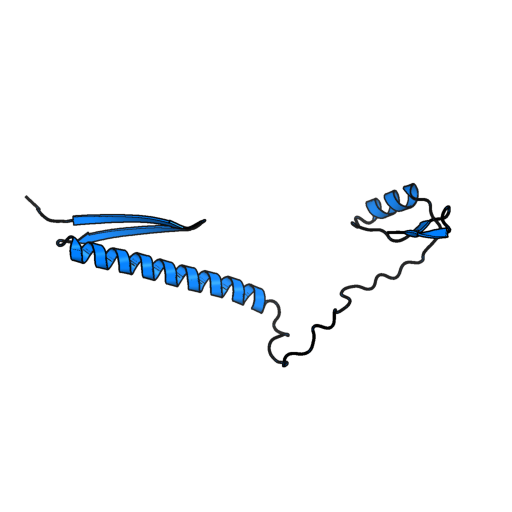1 THR A C 1
ATOM 905 O O . THR A 1 111 ? -43.265 6.847 31.820 1.00 78.94 111 THR A O 1
ATOM 908 N N . GLU A 1 112 ? -42.238 7.624 33.674 1.00 79.12 112 GLU A N 1
ATOM 909 C CA . GLU A 1 112 ? -42.102 6.353 34.406 1.00 79.12 112 GLU A CA 1
ATOM 910 C C . GLU A 1 112 ? -41.490 5.223 33.550 1.00 79.12 112 GLU A C 1
ATOM 912 O O . GLU A 1 112 ? -41.772 4.036 33.732 1.00 79.12 112 GLU A O 1
ATOM 917 N N . SER A 1 113 ? -40.640 5.592 32.586 1.00 79.94 113 SER A N 1
ATOM 918 C CA . SER A 1 113 ? -40.090 4.693 31.573 1.00 79.94 113 SER A CA 1
ATOM 919 C C . SER A 1 113 ? -38.566 4.738 31.534 1.00 79.94 113 SER A C 1
ATOM 921 O O . SER A 1 113 ? -37.922 5.697 31.962 1.00 79.94 113 SER A O 1
ATOM 923 N N . MET A 1 114 ? -37.977 3.667 31.005 1.00 80.88 114 MET A N 1
ATOM 924 C CA . MET A 1 114 ? -36.532 3.518 30.868 1.00 80.88 114 MET A CA 1
ATOM 925 C C . MET A 1 114 ? -36.075 4.101 29.531 1.00 80.88 114 MET A C 1
ATOM 927 O O . MET A 1 114 ? -36.481 3.608 28.478 1.00 80.88 114 MET A O 1
ATOM 931 N N . ASN A 1 115 ? -35.232 5.129 29.591 1.00 79.00 115 ASN A N 1
ATOM 932 C CA . ASN A 1 115 ? -34.728 5.856 28.429 1.00 79.00 115 ASN A CA 1
ATOM 933 C C . ASN A 1 115 ? -33.198 5.714 28.347 1.00 79.00 115 ASN A C 1
ATOM 935 O O . ASN A 1 115 ? -32.543 5.450 29.360 1.00 79.00 115 ASN A O 1
ATOM 939 N N . VAL A 1 116 ? -32.641 5.845 27.139 1.00 81.12 116 VAL A N 1
ATOM 940 C CA . VAL A 1 116 ? -31.199 5.758 26.829 1.00 81.12 116 VAL A CA 1
ATOM 941 C C . VAL A 1 116 ? -30.761 7.003 26.079 1.00 81.12 116 VAL A C 1
ATOM 943 O O . VAL A 1 116 ? -31.567 7.462 25.239 1.00 81.12 116 VAL A O 1
#

InterPro domains:
  IPR003489 Ribosome hibernation promoting factor/RaiA [PF02482] (6-50)
  IPR003489 Ribosome hibernation promoting factor/RaiA [TIGR00741] (5-56)
  IPR032528 Sigma 54 modulation/S30EA ribosomal protein, C-terminal [PF16321] (72-116)
  IPR036567 Ribosome hibernation promotion factor-like [G3DSA:3.30.160.100] (1-62)
  IPR036567 Ribosome hibernation promotion factor-like [SSF69754] (3-58)
  IPR038416 Sigma 54 modulation/S30EA ribosomal protein, C-terminal domain superfamily [G3DSA:3.30.505.50] (85-116)
  IPR050574 HPF/YfiA ribosome-associated [PTHR33231] (8-116)

Secondary structure (DSSP, 8-state):
-----EEEEEEEEETTEEEEEEEEESSHHHHHHHHHHHHHHHHHHHHHHHHHHHHHHHTT-TTSSSS------------------EE-HHHHHHHHHHHT-S---EEETTT-SEE-